Protein AF-A0A7S0LFY1-F1 (afdb_monomer_lite)

Sequence (154 aa):
CTVPECSLRWRQLGFYVGCQPQLTTARHAYEGATWYSLPGSCPSFDFDQMTKSCKLAEPGGECAEPDGTHDCTWHLQLVAAIDIDELVGITSYEELHASGGREYVPETDRGLGTSFWDGIHDVEKNKDRVYAAEKLFAKKYHLQPMELPEPACG

pLDDT: mean 88.29, std 9.06, range [51.56, 97.06]

Structure (mmCIF, N/CA/C/O backbone):
data_AF-A0A7S0LFY1-F1
#
_entry.id   AF-A0A7S0LFY1-F1
#
loop_
_atom_site.group_PDB
_atom_site.id
_atom_site.type_symbol
_atom_site.label_atom_id
_atom_site.label_alt_id
_atom_site.label_comp_id
_atom_site.label_asym_id
_atom_site.label_entity_id
_atom_site.label_seq_id
_atom_site.pdbx_PDB_ins_code
_atom_site.Cartn_x
_atom_site.Cartn_y
_atom_site.Cartn_z
_atom_site.occupancy
_atom_site.B_iso_or_equiv
_atom_site.auth_seq_id
_atom_site.auth_comp_id
_atom_site.auth_asym_id
_atom_site.auth_atom_id
_atom_site.pdbx_PDB_model_num
ATOM 1 N N . CYS A 1 1 ? 18.575 -11.964 -6.860 1.00 51.56 1 CYS A N 1
ATOM 2 C CA . CYS A 1 1 ? 17.704 -12.907 -7.590 1.00 51.56 1 CYS A CA 1
ATOM 3 C C . CYS A 1 1 ? 18.079 -14.334 -7.199 1.00 51.56 1 CYS A C 1
ATOM 5 O O . CYS A 1 1 ? 19.247 -14.695 -7.277 1.00 51.56 1 CYS A O 1
ATOM 7 N N . THR A 1 2 ? 17.114 -15.098 -6.687 1.00 52.50 2 THR A N 1
ATOM 8 C CA . THR A 1 2 ? 17.315 -16.386 -5.988 1.00 52.50 2 THR A CA 1
ATOM 9 C C . THR A 1 2 ? 16.697 -17.582 -6.721 1.00 52.50 2 THR A C 1
ATOM 11 O O . THR A 1 2 ? 16.674 -18.686 -6.183 1.00 52.50 2 THR A O 1
ATOM 14 N N . VAL A 1 3 ? 16.203 -17.382 -7.947 1.00 58.16 3 VAL A N 1
ATOM 15 C CA . VAL A 1 3 ? 15.565 -18.434 -8.756 1.00 58.16 3 VAL A CA 1
ATOM 16 C C . VAL A 1 3 ? 16.587 -19.205 -9.613 1.00 58.16 3 VAL A C 1
ATOM 18 O O . VAL A 1 3 ? 17.640 -18.652 -9.952 1.00 58.16 3 VAL A O 1
ATOM 21 N N . PRO A 1 4 ? 16.311 -20.471 -9.993 1.00 60.38 4 PRO A N 1
ATOM 22 C CA . PRO A 1 4 ? 17.158 -21.232 -10.915 1.00 60.38 4 PRO A CA 1
ATOM 23 C C . PRO A 1 4 ? 17.389 -20.495 -12.241 1.00 60.38 4 PRO A C 1
ATOM 25 O O . PRO A 1 4 ? 16.502 -19.805 -12.738 1.00 60.38 4 PRO A O 1
ATOM 28 N N . GLU A 1 5 ? 18.590 -20.638 -12.812 1.00 71.94 5 GLU A N 1
ATOM 29 C CA . GLU A 1 5 ? 18.996 -19.993 -14.076 1.00 71.94 5 GLU A CA 1
ATOM 30 C C . GLU A 1 5 ? 18.811 -18.467 -14.108 1.00 71.94 5 GLU A C 1
ATOM 32 O O . GLU A 1 5 ? 18.654 -17.862 -15.171 1.00 71.94 5 GLU A O 1
ATOM 37 N N . CYS A 1 6 ? 18.886 -17.825 -12.939 1.00 68.19 6 CYS A N 1
ATOM 38 C CA . CYS A 1 6 ? 18.694 -16.389 -12.796 1.00 68.19 6 CYS A CA 1
ATOM 39 C C . CYS A 1 6 ? 19.496 -15.572 -13.822 1.00 68.19 6 CYS A C 1
ATOM 41 O O . CYS A 1 6 ? 18.950 -14.678 -14.448 1.00 68.19 6 CYS A O 1
ATOM 43 N N . SER A 1 7 ? 20.765 -15.908 -14.062 1.00 71.69 7 SER A N 1
ATOM 44 C CA . SER A 1 7 ? 21.631 -15.175 -14.994 1.00 71.69 7 SER A CA 1
ATOM 45 C C . SER A 1 7 ? 21.173 -15.246 -16.457 1.00 71.69 7 SER A C 1
ATOM 47 O O . SER A 1 7 ? 21.501 -14.352 -17.236 1.00 71.69 7 SER A O 1
ATOM 49 N N . LEU A 1 8 ? 20.479 -16.321 -16.845 1.00 73.31 8 LEU A N 1
ATOM 50 C CA . LEU A 1 8 ? 19.907 -16.513 -18.182 1.00 73.31 8 LEU A CA 1
ATOM 51 C C . LEU A 1 8 ? 18.580 -15.768 -18.304 1.00 73.31 8 LEU A C 1
ATOM 53 O O . LEU A 1 8 ? 18.420 -14.987 -19.238 1.00 73.31 8 LEU A O 1
ATOM 57 N N . ARG A 1 9 ? 17.681 -15.939 -17.325 1.00 70.38 9 ARG A N 1
ATOM 58 C CA . ARG A 1 9 ? 16.414 -15.194 -17.254 1.00 70.38 9 ARG A CA 1
ATOM 59 C C . ARG A 1 9 ? 16.654 -13.690 -17.213 1.00 70.38 9 ARG A C 1
ATOM 61 O O . ARG A 1 9 ? 16.032 -12.960 -17.965 1.00 70.38 9 ARG A O 1
ATOM 68 N N . TRP A 1 10 ? 17.619 -13.251 -16.413 1.00 72.06 10 TRP A N 1
ATOM 69 C CA . TRP A 1 10 ? 18.074 -11.867 -16.329 1.00 72.06 10 TRP A CA 1
ATOM 70 C C . TRP A 1 10 ? 18.512 -11.323 -17.690 1.00 72.06 10 TRP A C 1
ATOM 72 O O . TRP A 1 10 ? 18.020 -10.298 -18.139 1.00 72.06 10 TRP A O 1
ATOM 82 N N . ARG A 1 11 ? 19.386 -12.048 -18.399 1.00 73.88 11 ARG A N 1
ATOM 83 C CA . ARG A 1 11 ? 19.844 -11.638 -19.735 1.00 73.88 11 ARG A CA 1
ATOM 84 C C . ARG A 1 11 ? 18.727 -11.581 -20.775 1.00 73.88 11 ARG A C 1
ATOM 86 O O . ARG A 1 11 ? 18.863 -10.838 -21.738 1.00 73.88 11 ARG A O 1
ATOM 93 N N . GLN A 1 12 ? 17.687 -12.396 -20.624 1.00 74.81 12 GLN A N 1
ATOM 94 C CA . GLN A 1 12 ? 16.583 -12.480 -21.580 1.00 74.81 12 GLN A CA 1
ATOM 95 C C . GLN A 1 12 ? 15.452 -11.493 -21.282 1.00 74.81 12 GLN A C 1
ATOM 97 O O . GLN A 1 12 ? 14.892 -10.934 -22.215 1.00 74.81 12 GLN A O 1
ATOM 102 N N . LEU A 1 13 ? 15.113 -11.305 -20.006 1.00 74.94 13 LEU A N 1
ATOM 103 C CA . LEU A 1 13 ? 13.919 -10.584 -19.554 1.00 74.94 13 LEU A CA 1
ATOM 104 C C . LEU A 1 13 ? 14.243 -9.239 -18.895 1.00 74.94 13 LEU A C 1
ATOM 106 O O . LEU A 1 13 ? 13.349 -8.421 -18.728 1.00 74.94 13 LEU A O 1
ATOM 110 N N . GLY A 1 14 ? 15.497 -9.017 -18.493 1.00 80.50 14 GLY A N 1
ATOM 111 C CA . GLY A 1 14 ? 15.919 -7.806 -17.797 1.00 80.50 14 GLY A CA 1
ATOM 112 C C . GLY A 1 14 ? 15.204 -7.576 -16.466 1.00 80.50 14 GLY A C 1
ATOM 113 O O . GLY A 1 14 ? 14.896 -8.518 -15.729 1.00 80.50 14 GLY A O 1
ATOM 114 N N . PHE A 1 15 ? 14.970 -6.306 -16.134 1.00 85.25 15 PHE A N 1
ATOM 115 C CA . PHE A 1 15 ? 14.308 -5.880 -14.897 1.00 85.25 15 PHE A CA 1
ATOM 116 C C . PHE A 1 15 ? 12.787 -6.050 -15.007 1.00 85.25 15 PHE A C 1
ATOM 118 O O . PHE A 1 15 ? 12.108 -5.105 -15.367 1.00 85.25 15 PHE A O 1
ATOM 125 N N . TYR A 1 16 ? 12.214 -7.209 -14.683 1.00 85.88 16 TYR A N 1
ATOM 126 C CA . TYR A 1 16 ? 10.753 -7.417 -14.700 1.00 85.88 16 TYR A CA 1
ATOM 127 C C . TYR A 1 16 ? 10.116 -7.308 -13.303 1.00 85.88 16 TYR A C 1
ATOM 129 O O . TYR A 1 16 ? 10.799 -7.443 -12.285 1.00 85.88 16 TYR A O 1
ATOM 137 N N . VAL A 1 17 ? 8.797 -7.079 -13.243 1.00 87.38 17 VAL A N 1
ATOM 138 C CA . VAL A 1 17 ? 8.048 -7.043 -11.974 1.00 87.38 17 VAL A CA 1
ATOM 139 C C . VAL A 1 17 ? 8.075 -8.423 -11.322 1.00 87.38 17 VAL A C 1
ATOM 141 O O . VAL A 1 17 ? 7.554 -9.393 -11.869 1.00 87.38 17 VAL A O 1
ATOM 144 N N . GLY A 1 18 ? 8.683 -8.511 -10.143 1.00 85.62 18 GLY A N 1
ATOM 145 C CA . GLY A 1 18 ? 8.662 -9.722 -9.330 1.00 85.62 18 GLY A CA 1
ATOM 146 C C . GLY A 1 18 ? 7.391 -9.794 -8.493 1.00 85.62 18 GLY A C 1
ATOM 147 O O . GLY A 1 18 ? 6.861 -8.759 -8.086 1.00 85.62 18 GLY A O 1
ATOM 148 N N . CYS A 1 19 ? 6.936 -11.004 -8.181 1.00 87.50 19 CYS A N 1
ATOM 149 C CA . CYS A 1 19 ? 5.868 -11.212 -7.212 1.00 87.50 19 CYS A CA 1
ATOM 150 C C . CYS A 1 19 ? 6.249 -12.300 -6.193 1.00 87.50 19 CYS A C 1
ATOM 152 O O . CYS A 1 19 ? 7.066 -13.182 -6.472 1.00 87.50 19 CYS A O 1
ATOM 154 N N . GLN A 1 20 ? 5.617 -12.270 -5.024 1.00 87.38 20 GLN A N 1
ATOM 155 C CA . GLN A 1 20 ? 5.716 -13.325 -4.025 1.00 87.38 20 GLN A CA 1
ATOM 156 C C . GLN A 1 20 ? 4.384 -13.466 -3.271 1.00 87.38 20 GLN A C 1
ATOM 158 O O . GLN A 1 20 ? 4.070 -12.602 -2.441 1.00 87.38 20 GLN A O 1
ATOM 163 N N . PRO A 1 21 ? 3.624 -14.554 -3.504 1.00 87.56 21 PRO A N 1
ATOM 164 C CA . PRO A 1 21 ? 2.466 -14.892 -2.684 1.00 87.56 21 PRO A CA 1
ATOM 165 C C . PRO A 1 21 ? 2.878 -15.076 -1.221 1.00 87.56 21 PRO A C 1
ATOM 167 O O . PRO A 1 21 ? 3.886 -15.725 -0.924 1.00 87.56 21 PRO A O 1
ATOM 170 N N . GLN A 1 22 ? 2.106 -14.508 -0.302 1.00 86.38 22 GLN A N 1
ATOM 171 C CA . GLN A 1 22 ? 2.344 -14.597 1.132 1.00 86.38 22 GLN A CA 1
ATOM 172 C C . GLN A 1 22 ? 1.371 -15.577 1.775 1.00 86.38 22 GLN A C 1
ATOM 174 O O . GLN A 1 22 ? 0.171 -15.571 1.512 1.00 86.38 22 GLN A O 1
ATOM 179 N N . LEU A 1 23 ? 1.899 -16.401 2.678 1.00 85.56 23 LEU A N 1
ATOM 180 C CA . LEU A 1 23 ? 1.054 -17.165 3.584 1.00 85.56 23 LEU A CA 1
ATOM 181 C C . LEU A 1 23 ? 0.442 -16.222 4.620 1.00 85.56 23 LEU A C 1
ATOM 183 O O . LEU A 1 23 ? 1.120 -15.326 5.137 1.00 85.56 23 LEU A O 1
ATOM 187 N N . THR A 1 24 ? -0.815 -16.475 4.973 1.00 84.62 24 THR A N 1
ATOM 188 C CA . THR A 1 24 ? -1.475 -15.754 6.057 1.00 84.62 24 THR A CA 1
ATOM 189 C C . THR A 1 24 ? -0.793 -16.096 7.377 1.00 84.62 24 THR A C 1
ATOM 191 O O . THR A 1 24 ? -0.710 -17.253 7.787 1.00 84.62 24 THR A O 1
ATOM 194 N N . THR A 1 25 ? -0.260 -15.077 8.042 1.00 83.88 25 THR A N 1
ATOM 195 C CA . THR A 1 25 ? 0.423 -15.199 9.338 1.00 83.88 25 THR A CA 1
ATOM 196 C C . THR A 1 25 ? -0.006 -14.055 10.245 1.00 83.88 25 THR A C 1
ATOM 198 O O . THR A 1 25 ? -0.609 -13.095 9.781 1.00 83.88 25 THR A O 1
ATOM 201 N N . ALA A 1 26 ? 0.384 -14.077 11.521 1.00 74.50 26 ALA A N 1
ATOM 202 C CA . ALA A 1 26 ? 0.158 -12.930 12.404 1.00 74.50 26 ALA A CA 1
ATOM 203 C C . ALA A 1 26 ? 0.750 -11.613 11.849 1.00 74.50 26 ALA A C 1
ATOM 205 O O . ALA A 1 26 ? 0.226 -10.545 12.133 1.00 74.50 26 ALA A O 1
ATOM 206 N N . ARG A 1 27 ? 1.807 -11.663 11.022 1.00 73.69 27 ARG A N 1
ATOM 207 C CA . ARG A 1 27 ? 2.382 -10.464 10.380 1.00 73.69 27 ARG A CA 1
ATOM 208 C C . ARG A 1 27 ? 1.656 -10.052 9.098 1.00 73.69 27 ARG A C 1
ATOM 210 O O . ARG A 1 27 ? 1.737 -8.895 8.709 1.00 73.69 27 ARG A O 1
ATOM 217 N N . HIS A 1 28 ? 0.957 -10.987 8.457 1.00 77.88 28 HIS A N 1
ATOM 218 C CA . HIS A 1 28 ? 0.243 -10.803 7.193 1.00 77.88 28 HIS A CA 1
ATOM 219 C C . HIS A 1 28 ? -1.136 -11.459 7.322 1.00 77.88 28 HIS A C 1
ATOM 221 O O . HIS A 1 28 ? -1.384 -12.521 6.758 1.00 77.88 28 HIS A O 1
ATOM 227 N N . ALA A 1 29 ? -2.017 -10.881 8.138 1.00 86.94 29 ALA A N 1
ATOM 228 C CA . ALA A 1 29 ? -3.305 -11.489 8.485 1.00 86.94 29 ALA A CA 1
ATOM 229 C C . ALA A 1 29 ? -4.390 -11.304 7.399 1.00 86.94 29 ALA A C 1
ATOM 231 O O . ALA A 1 29 ? -5.581 -11.431 7.675 1.00 86.94 29 ALA A O 1
ATOM 232 N N . TYR A 1 30 ? -3.970 -11.011 6.167 1.00 89.44 30 TYR A N 1
ATOM 233 C CA . TYR A 1 30 ? -4.819 -10.903 4.986 1.00 89.44 30 TYR A CA 1
ATOM 234 C C . TYR A 1 30 ? -4.640 -12.168 4.141 1.00 89.44 30 TYR A C 1
ATOM 236 O O . TYR A 1 30 ? -3.515 -12.575 3.838 1.00 89.44 30 TYR A O 1
ATOM 244 N N . GLU A 1 31 ? -5.745 -12.826 3.798 1.00 88.69 31 GLU A N 1
ATOM 245 C CA . GLU A 1 31 ? -5.732 -13.986 2.902 1.00 88.69 31 GLU A CA 1
ATOM 246 C C . GLU A 1 31 ? -5.407 -13.554 1.468 1.00 88.69 31 GLU A C 1
ATOM 248 O O . GLU A 1 31 ? -5.822 -12.487 1.027 1.00 88.69 31 GLU A O 1
ATOM 253 N N . GLY A 1 32 ? -4.637 -14.375 0.748 1.00 85.62 32 GLY A N 1
ATOM 254 C CA . GLY A 1 32 ? -4.304 -14.119 -0.660 1.00 85.62 32 GLY A CA 1
ATOM 255 C C . GLY A 1 32 ? -3.347 -12.948 -0.910 1.00 85.62 32 GLY A C 1
ATOM 256 O O . GLY A 1 32 ? -3.172 -12.545 -2.055 1.00 85.62 32 GLY A O 1
ATOM 257 N N . ALA A 1 33 ? -2.706 -12.399 0.128 1.00 87.62 33 ALA A N 1
ATOM 258 C CA . ALA A 1 33 ? -1.784 -11.281 -0.036 1.00 87.62 33 ALA A CA 1
ATOM 259 C C . ALA A 1 33 ? -0.605 -11.645 -0.959 1.00 87.62 33 ALA A C 1
ATOM 261 O O . ALA A 1 33 ? 0.060 -12.663 -0.767 1.00 87.62 33 ALA A O 1
ATOM 262 N N . THR A 1 34 ? -0.299 -10.771 -1.919 1.00 88.62 34 THR A N 1
ATOM 263 C CA . THR A 1 34 ? 0.848 -10.910 -2.826 1.00 88.62 34 THR A CA 1
ATOM 264 C C . THR A 1 34 ? 1.713 -9.663 -2.746 1.00 88.62 34 THR A C 1
ATOM 266 O O . THR A 1 34 ? 1.219 -8.539 -2.790 1.00 88.62 34 THR A O 1
ATOM 269 N N . TRP A 1 35 ? 3.022 -9.852 -2.602 1.00 88.94 35 TRP A N 1
ATOM 270 C CA . TRP A 1 35 ? 3.986 -8.757 -2.652 1.00 88.94 35 TRP A CA 1
ATOM 271 C C . TRP A 1 35 ? 4.509 -8.597 -4.062 1.00 88.94 35 TRP A C 1
ATOM 273 O O . TRP A 1 35 ? 4.968 -9.573 -4.645 1.00 88.94 35 TRP A O 1
ATOM 283 N N . TYR A 1 36 ? 4.492 -7.371 -4.573 1.00 89.38 36 TYR A N 1
ATOM 284 C CA . TYR A 1 36 ? 5.077 -7.031 -5.862 1.00 89.38 36 TYR A CA 1
ATOM 285 C C . TYR A 1 36 ? 6.334 -6.191 -5.661 1.00 89.38 36 TYR A C 1
ATOM 287 O O . TYR A 1 36 ? 6.393 -5.325 -4.790 1.00 89.38 36 TYR A O 1
ATOM 295 N N . SER A 1 37 ? 7.359 -6.461 -6.461 1.00 87.88 37 SER A N 1
ATOM 296 C CA . SER A 1 37 ? 8.603 -5.696 -6.498 1.00 87.88 37 SER A CA 1
ATOM 297 C C . SER A 1 37 ? 8.759 -5.095 -7.883 1.00 87.88 37 SER A C 1
ATOM 299 O O . SER A 1 37 ? 8.906 -5.827 -8.861 1.00 87.88 37 SER A O 1
ATOM 301 N N . LEU A 1 38 ? 8.703 -3.766 -7.956 1.00 89.38 38 LEU A N 1
ATOM 302 C CA . LEU A 1 38 ? 8.812 -2.998 -9.192 1.00 89.38 38 LEU A CA 1
ATOM 303 C C . LEU A 1 38 ? 10.251 -2.470 -9.304 1.00 89.38 38 LEU A C 1
AT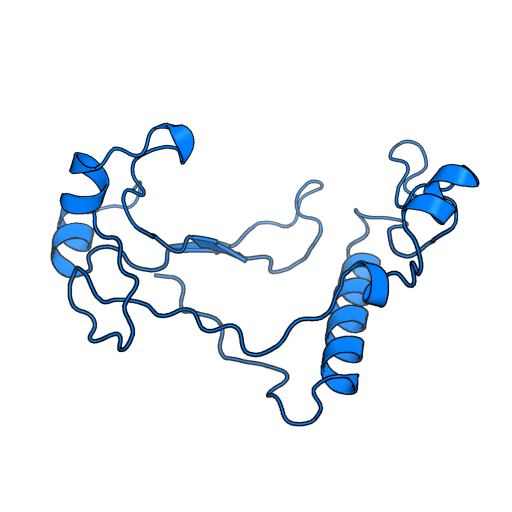OM 305 O O . LEU A 1 38 ? 10.609 -1.533 -8.586 1.00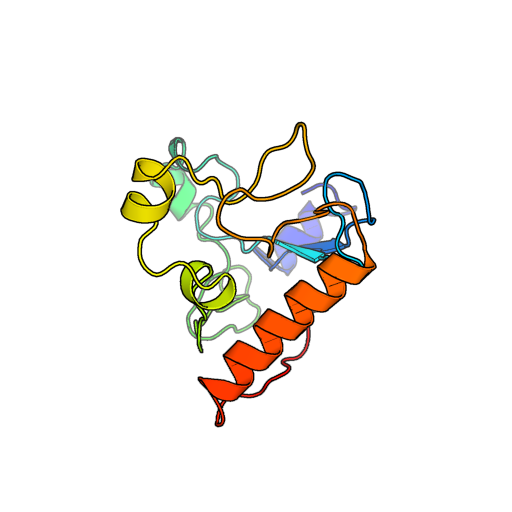 89.38 38 LEU A O 1
ATOM 309 N N . PRO A 1 39 ? 11.117 -3.087 -10.130 1.00 88.50 39 PRO A N 1
ATOM 310 C CA . PRO A 1 39 ? 12.522 -2.704 -10.201 1.00 88.50 39 PRO A CA 1
ATOM 311 C C . PRO A 1 39 ? 12.701 -1.376 -10.946 1.00 88.50 39 PRO A C 1
ATOM 313 O O . PRO A 1 39 ? 12.713 -1.335 -12.181 1.00 88.50 39 PRO A O 1
ATOM 316 N N . GLY A 1 40 ? 12.855 -0.297 -10.177 1.00 87.06 40 GLY A N 1
ATOM 317 C CA . GLY A 1 40 ? 13.354 0.992 -10.662 1.00 87.06 40 GLY A CA 1
ATOM 318 C C . GLY A 1 40 ? 14.875 0.986 -10.855 1.00 87.06 40 GLY A C 1
ATOM 319 O O . GLY A 1 40 ? 15.516 -0.062 -10.814 1.00 87.06 40 GLY A O 1
ATOM 320 N N . SER A 1 41 ? 15.471 2.164 -11.047 1.00 90.75 41 SER A N 1
ATOM 321 C CA . SER A 1 41 ? 16.920 2.283 -11.259 1.00 90.75 41 SER A CA 1
ATOM 322 C C . SER A 1 41 ? 17.732 1.833 -10.038 1.00 90.75 41 SER A C 1
ATOM 324 O O . SER A 1 41 ? 17.423 2.250 -8.921 1.00 90.75 41 SER A O 1
ATOM 326 N N . CYS A 1 42 ? 18.835 1.119 -10.267 1.00 90.88 42 CYS A N 1
ATOM 327 C CA . CYS A 1 42 ? 19.761 0.616 -9.251 1.00 90.88 42 CYS A CA 1
ATOM 328 C C . CYS A 1 42 ? 19.103 -0.289 -8.184 1.00 90.88 42 CYS A C 1
ATOM 330 O O . CYS A 1 42 ? 19.294 -0.057 -6.989 1.00 90.88 42 CYS A O 1
ATOM 332 N N . PRO A 1 43 ? 18.323 -1.322 -8.559 1.00 88.06 43 PRO A N 1
ATOM 333 C CA . PRO A 1 43 ? 17.603 -2.138 -7.583 1.00 88.06 43 PRO A CA 1
ATOM 334 C C . PRO A 1 43 ? 18.521 -3.085 -6.791 1.00 88.06 43 PRO A C 1
ATOM 336 O O . PRO A 1 43 ? 18.054 -3.746 -5.866 1.00 88.06 43 PRO A O 1
ATOM 339 N N . SER A 1 44 ? 19.813 -3.173 -7.131 1.00 86.12 44 SER A N 1
ATOM 340 C CA . SER A 1 44 ? 20.802 -3.951 -6.373 1.00 86.12 44 SER A CA 1
ATOM 341 C C . SER A 1 44 ? 21.275 -3.276 -5.078 1.00 86.12 44 SER A C 1
ATOM 343 O O . SER A 1 44 ? 21.998 -3.911 -4.310 1.00 86.12 44 SER A O 1
ATOM 345 N N . PHE A 1 45 ? 20.916 -2.011 -4.835 1.00 87.50 45 PHE A N 1
ATOM 346 C CA . PHE A 1 45 ? 21.357 -1.238 -3.670 1.00 87.50 45 PHE A CA 1
ATOM 347 C C . PHE A 1 45 ? 20.182 -0.645 -2.896 1.00 87.50 45 PHE A C 1
ATOM 349 O O . PHE A 1 45 ? 19.132 -0.339 -3.464 1.00 87.50 45 PHE A O 1
ATOM 356 N N . ASP A 1 46 ? 20.407 -0.411 -1.602 1.00 87.06 46 ASP A N 1
ATOM 357 C CA . ASP A 1 46 ? 19.489 0.369 -0.779 1.00 87.06 46 ASP A CA 1
ATOM 358 C C . ASP A 1 46 ? 19.374 1.805 -1.314 1.00 87.06 46 ASP A C 1
ATOM 360 O O . ASP A 1 46 ? 20.294 2.345 -1.939 1.00 87.06 46 ASP A O 1
ATOM 364 N N . PHE A 1 47 ? 18.226 2.439 -1.066 1.00 84.81 47 PHE A N 1
ATOM 365 C CA . PHE A 1 47 ? 17.893 3.755 -1.619 1.00 84.81 47 PHE A CA 1
ATOM 366 C C . PHE A 1 47 ? 18.957 4.829 -1.329 1.00 84.81 47 PHE A C 1
ATOM 368 O O . PHE A 1 47 ? 19.264 5.653 -2.192 1.00 84.81 47 PHE A O 1
ATOM 375 N N . ASP A 1 48 ? 19.555 4.802 -0.138 1.00 90.94 48 ASP A N 1
ATOM 376 C CA . ASP A 1 48 ? 20.601 5.732 0.301 1.00 90.94 48 ASP A CA 1
ATOM 377 C C . ASP A 1 48 ? 22.000 5.407 -0.260 1.00 90.94 48 ASP A C 1
ATOM 379 O O . ASP A 1 48 ? 22.895 6.254 -0.222 1.00 90.94 48 ASP A O 1
ATOM 383 N N . GLN A 1 49 ? 22.186 4.219 -0.839 1.00 92.31 49 GLN A N 1
ATOM 384 C CA . GLN A 1 49 ? 23.441 3.743 -1.430 1.00 92.31 49 GLN A CA 1
ATOM 385 C C . GLN A 1 49 ? 23.472 3.859 -2.962 1.00 92.31 49 GLN A C 1
ATOM 387 O O . GLN A 1 49 ? 24.500 3.590 -3.591 1.00 92.31 49 GLN A O 1
ATOM 392 N N . MET A 1 50 ? 22.371 4.283 -3.589 1.00 92.19 50 MET A N 1
ATOM 393 C CA . MET A 1 50 ? 22.276 4.387 -5.043 1.00 92.19 50 MET A CA 1
ATOM 394 C C . MET A 1 50 ? 23.242 5.437 -5.609 1.00 92.19 50 MET A C 1
ATOM 396 O O . MET A 1 50 ? 23.086 6.647 -5.430 1.00 92.19 50 MET A O 1
ATOM 400 N N . THR A 1 51 ? 24.219 4.983 -6.391 1.00 93.50 51 THR A N 1
ATOM 401 C CA . THR A 1 51 ? 25.171 5.862 -7.087 1.00 93.50 51 THR A CA 1
ATOM 402 C C . THR A 1 51 ? 24.712 6.186 -8.508 1.00 93.50 51 THR A C 1
ATOM 404 O O . THR A 1 51 ? 23.980 5.421 -9.136 1.00 93.50 51 THR A O 1
ATOM 407 N N . LYS A 1 52 ? 25.203 7.299 -9.077 1.00 94.44 52 LYS A N 1
ATOM 408 C CA . LYS A 1 52 ? 24.973 7.628 -10.499 1.00 94.44 52 LYS A CA 1
ATOM 409 C C . LYS A 1 52 ? 25.452 6.511 -11.432 1.00 94.44 52 LYS A C 1
ATOM 411 O O . LYS A 1 52 ? 24.776 6.201 -12.404 1.00 94.44 52 LYS A O 1
ATOM 416 N N . SER A 1 53 ? 26.600 5.906 -11.122 1.00 94.69 53 SER A N 1
ATOM 417 C CA . SER A 1 53 ? 27.150 4.781 -11.883 1.00 94.69 53 SER A CA 1
ATOM 418 C C . SER A 1 53 ? 26.246 3.556 -11.834 1.00 94.69 53 SER A C 1
ATOM 420 O O . SER A 1 53 ? 26.052 2.918 -12.861 1.00 94.69 53 SER A O 1
ATOM 422 N N . CYS A 1 54 ? 25.656 3.255 -10.675 1.00 92.25 54 CYS A N 1
ATOM 423 C CA . CYS A 1 54 ? 24.724 2.142 -10.548 1.00 92.25 54 CYS A CA 1
ATOM 424 C C . CYS A 1 54 ? 23.435 2.392 -11.333 1.00 92.25 54 CYS A C 1
ATOM 426 O O . CYS A 1 54 ? 23.043 1.548 -12.122 1.00 92.25 54 CYS A O 1
ATOM 428 N N . LYS A 1 55 ? 22.828 3.581 -11.215 1.00 91.31 55 LYS A N 1
ATOM 429 C CA . LYS A 1 55 ? 21.620 3.930 -11.986 1.00 91.31 55 LYS A CA 1
ATOM 430 C C . LYS A 1 55 ? 21.830 3.853 -13.502 1.00 91.31 55 LYS A C 1
ATOM 432 O O . LYS A 1 55 ? 20.893 3.549 -14.223 1.00 91.31 55 LYS A O 1
ATOM 437 N N . LEU A 1 56 ? 23.047 4.128 -13.978 1.00 89.56 56 LEU A N 1
ATOM 438 C CA . LEU A 1 56 ? 23.398 3.979 -15.392 1.00 89.56 56 LEU A CA 1
ATOM 439 C C . LEU A 1 56 ? 23.616 2.511 -15.792 1.00 89.56 56 LEU A C 1
ATOM 441 O O . LEU A 1 56 ? 23.253 2.123 -16.896 1.00 89.56 56 LEU A O 1
ATOM 445 N N . ALA A 1 57 ? 24.230 1.710 -14.918 1.00 88.12 57 ALA A N 1
ATOM 446 C CA . ALA A 1 57 ? 24.475 0.288 -15.162 1.00 88.12 57 ALA A CA 1
ATOM 447 C C . ALA A 1 57 ? 23.202 -0.567 -15.031 1.00 88.12 57 ALA A C 1
ATOM 449 O O . ALA A 1 57 ? 23.074 -1.601 -15.681 1.00 88.12 57 ALA A O 1
ATOM 450 N N . GLU A 1 58 ? 22.272 -0.124 -14.192 1.00 89.69 58 GLU A N 1
ATOM 451 C CA . GLU A 1 58 ? 21.032 -0.794 -13.830 1.00 89.69 58 GLU A CA 1
ATOM 452 C C . GLU A 1 58 ? 19.869 0.206 -13.956 1.00 89.69 58 GLU A C 1
ATOM 454 O O . GLU A 1 58 ? 19.402 0.739 -12.948 1.00 89.69 58 GLU A O 1
ATOM 459 N N . PRO A 1 59 ? 19.405 0.522 -15.176 1.00 88.56 59 PRO A N 1
ATOM 460 C CA . PRO A 1 59 ? 18.353 1.522 -15.377 1.00 88.56 59 PRO A CA 1
ATOM 461 C C . PRO A 1 59 ? 16.995 1.120 -14.781 1.00 88.56 59 PRO A C 1
ATOM 463 O O . PRO A 1 59 ? 16.163 1.991 -14.540 1.00 88.56 59 PRO A O 1
ATOM 466 N N . GLY A 1 60 ? 16.791 -0.164 -14.470 1.00 90.25 60 GLY A N 1
ATOM 467 C CA . GLY A 1 60 ? 15.481 -0.701 -14.111 1.00 90.25 60 GLY A CA 1
ATOM 468 C C . GLY A 1 60 ? 14.705 -1.138 -15.354 1.00 90.25 60 GLY A C 1
ATOM 469 O O . GLY A 1 60 ? 15.275 -1.250 -16.439 1.00 90.25 60 GLY A O 1
ATOM 470 N N . GLY A 1 61 ? 13.422 -1.442 -15.167 1.00 90.62 61 GLY A N 1
ATOM 471 C CA . GLY A 1 61 ? 12.526 -1.881 -16.249 1.00 90.62 61 GLY A CA 1
ATOM 472 C C . GLY A 1 61 ? 11.389 -0.914 -16.548 1.00 90.62 61 GLY A C 1
ATOM 473 O O . GLY A 1 61 ? 10.548 -1.206 -17.395 1.00 90.62 61 GLY A O 1
ATOM 474 N N . GLU A 1 62 ? 11.340 0.204 -15.823 1.00 92.88 62 GLU A N 1
ATOM 475 C CA . GLU A 1 62 ? 10.290 1.203 -15.972 1.00 92.88 62 GLU A CA 1
ATOM 476 C C . GLU A 1 62 ? 10.479 2.004 -17.261 1.00 92.88 62 GLU A C 1
ATOM 478 O O . GLU A 1 62 ? 11.510 2.645 -17.470 1.00 92.88 62 GLU A O 1
ATOM 483 N N . CYS A 1 63 ? 9.449 2.030 -18.099 1.00 91.56 63 CYS A N 1
ATOM 484 C CA . CYS A 1 63 ? 9.386 2.879 -19.282 1.00 91.56 63 CYS A CA 1
ATOM 485 C C . CYS A 1 63 ? 7.944 3.341 -19.540 1.00 91.56 63 CYS A C 1
ATOM 487 O O . CYS A 1 63 ? 7.013 2.933 -18.848 1.00 91.56 63 CYS A O 1
ATOM 489 N N . ALA A 1 64 ? 7.747 4.240 -20.506 1.00 93.69 64 ALA A N 1
ATOM 490 C CA . ALA A 1 64 ? 6.415 4.759 -20.831 1.00 93.69 64 ALA A CA 1
ATOM 491 C C . ALA A 1 64 ? 5.560 3.751 -21.620 1.00 93.69 64 ALA A C 1
ATOM 493 O O . ALA A 1 64 ? 4.358 3.652 -21.397 1.00 93.69 64 ALA A O 1
ATOM 494 N N . GLU A 1 65 ? 6.184 3.003 -22.531 1.00 94.50 65 GLU A N 1
ATOM 495 C CA . GLU A 1 65 ? 5.516 2.050 -23.420 1.00 94.50 65 GLU A CA 1
ATOM 496 C C . GLU A 1 65 ? 6.272 0.716 -23.382 1.00 94.50 65 GLU A C 1
ATOM 498 O O . GLU A 1 65 ? 7.202 0.535 -24.165 1.00 94.50 65 GLU A O 1
ATOM 503 N N . PRO A 1 66 ? 5.922 -0.201 -22.458 1.00 91.88 66 PRO A N 1
ATOM 504 C CA . PRO A 1 66 ? 6.588 -1.494 -22.330 1.00 91.88 66 PRO A CA 1
ATOM 505 C C . PRO A 1 66 ? 6.560 -2.287 -23.634 1.00 91.88 66 PRO A C 1
ATOM 507 O O . PRO A 1 66 ? 5.490 -2.632 -24.139 1.00 91.88 66 PRO A O 1
ATOM 510 N N . ASP A 1 67 ? 7.739 -2.608 -24.155 1.00 90.31 67 ASP A N 1
ATOM 511 C CA . ASP A 1 67 ? 7.920 -3.394 -25.380 1.00 90.31 67 ASP A CA 1
ATOM 512 C C . ASP A 1 67 ? 8.474 -4.804 -25.103 1.00 90.31 67 ASP A C 1
ATOM 514 O O . ASP A 1 67 ? 8.570 -5.634 -26.009 1.00 90.31 67 ASP A O 1
ATOM 518 N N . GLY A 1 68 ? 8.793 -5.096 -23.838 1.00 84.31 68 GLY A N 1
ATOM 519 C CA . GLY A 1 68 ? 9.337 -6.375 -23.390 1.00 84.31 68 GLY A CA 1
ATOM 520 C C . GLY A 1 68 ? 10.846 -6.507 -23.590 1.00 84.31 68 GLY A C 1
ATOM 521 O O . GLY A 1 68 ? 11.388 -7.599 -23.405 1.00 84.31 68 GLY A O 1
ATOM 522 N N . THR A 1 69 ? 11.535 -5.430 -23.971 1.00 85.69 69 THR A N 1
ATOM 523 C CA . THR A 1 69 ? 12.999 -5.388 -24.002 1.00 85.69 69 THR A CA 1
ATOM 524 C C . THR A 1 69 ? 13.583 -5.335 -22.590 1.00 85.69 69 THR A C 1
ATOM 526 O O . THR A 1 69 ? 12.892 -5.103 -21.601 1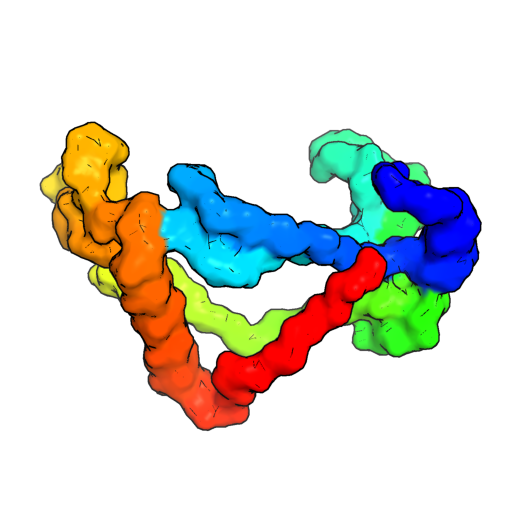.00 85.69 69 THR A O 1
ATOM 529 N N . HIS A 1 70 ? 14.889 -5.584 -22.485 1.00 81.75 70 HIS A N 1
ATOM 530 C CA . HIS A 1 70 ? 15.600 -5.755 -21.214 1.00 81.75 70 HIS A CA 1
ATOM 531 C C . HIS A 1 70 ? 15.493 -4.545 -20.256 1.00 81.75 70 HIS A C 1
ATOM 533 O O . HIS A 1 70 ? 15.600 -4.703 -19.038 1.00 81.75 70 HIS A O 1
ATOM 539 N N . ASP A 1 71 ? 15.321 -3.339 -20.785 1.00 83.88 71 ASP A N 1
ATOM 540 C CA . ASP A 1 71 ? 15.219 -2.076 -20.050 1.00 83.88 71 ASP A CA 1
ATOM 541 C C . ASP A 1 71 ? 13.829 -1.422 -20.146 1.00 83.88 71 ASP A C 1
ATOM 543 O O . ASP A 1 71 ? 13.628 -0.341 -19.598 1.00 83.88 71 ASP A O 1
ATOM 547 N N . CYS A 1 72 ? 12.856 -2.078 -20.788 1.00 89.62 72 CYS A N 1
ATOM 548 C CA . CYS A 1 72 ? 11.499 -1.559 -20.952 1.00 89.62 72 CYS A CA 1
ATOM 549 C C . CYS A 1 72 ? 10.451 -2.678 -20.828 1.00 89.62 72 CYS A C 1
ATOM 551 O O . CYS A 1 72 ? 9.914 -3.212 -21.801 1.00 89.62 72 CYS A O 1
ATOM 553 N N . THR A 1 73 ? 10.160 -3.053 -19.582 1.00 89.56 73 THR A N 1
ATOM 554 C CA . THR A 1 73 ? 9.345 -4.230 -19.239 1.00 89.56 73 THR A CA 1
ATOM 555 C C . THR A 1 73 ? 8.038 -3.879 -18.533 1.00 89.56 73 THR A C 1
ATOM 557 O O . THR A 1 73 ? 7.085 -4.654 -18.615 1.00 89.56 73 THR A O 1
ATOM 560 N N . TRP A 1 74 ? 7.962 -2.745 -17.829 1.00 90.94 74 TRP A N 1
ATOM 561 C CA . TRP A 1 74 ? 6.776 -2.358 -17.070 1.00 90.94 74 TRP A CA 1
ATOM 562 C C . TRP A 1 74 ? 6.554 -0.847 -17.054 1.00 90.94 74 TRP A C 1
ATOM 564 O O . TRP A 1 74 ? 7.470 -0.048 -17.232 1.00 90.94 74 TRP A O 1
ATOM 574 N N . HIS A 1 75 ? 5.299 -0.465 -16.837 1.00 91.75 75 HIS A N 1
ATOM 575 C CA . HIS A 1 75 ? 4.885 0.913 -16.622 1.00 91.75 75 HIS A CA 1
ATOM 576 C C . HIS A 1 75 ? 3.900 0.949 -15.457 1.00 91.75 75 HIS A C 1
ATOM 578 O O . HIS A 1 75 ? 2.992 0.116 -15.394 1.00 91.75 75 HIS A O 1
ATOM 584 N N . LEU A 1 76 ? 4.074 1.899 -14.538 1.00 90.00 76 LEU A N 1
ATOM 585 C CA . LEU A 1 76 ? 3.126 2.143 -13.458 1.00 90.00 76 LEU A CA 1
ATOM 586 C C . LEU A 1 76 ? 2.434 3.482 -13.686 1.00 90.00 76 LEU A C 1
ATOM 588 O O . LEU A 1 76 ? 3.070 4.532 -13.726 1.00 90.00 76 LEU A O 1
ATOM 592 N N . GLN A 1 77 ? 1.108 3.438 -13.751 1.00 89.62 77 GLN A N 1
ATOM 593 C CA . GLN A 1 77 ? 0.275 4.627 -13.814 1.00 89.62 77 GLN A CA 1
ATOM 594 C C . GLN A 1 77 ? -0.719 4.614 -12.655 1.00 89.62 77 GLN A C 1
ATOM 596 O O . GLN A 1 77 ? -1.518 3.688 -12.515 1.00 89.62 77 GLN A O 1
ATOM 601 N N . LEU A 1 78 ? -0.698 5.666 -11.835 1.00 89.25 78 LEU A N 1
ATOM 602 C CA . LEU A 1 78 ? -1.705 5.850 -10.797 1.00 89.25 78 LEU A CA 1
ATOM 603 C C . LEU A 1 78 ? -3.026 6.290 -11.441 1.00 89.25 78 LEU A C 1
ATOM 605 O O . LEU A 1 78 ? -3.101 7.358 -12.047 1.00 89.25 78 LEU A O 1
ATOM 609 N N . VAL A 1 79 ? -4.065 5.470 -11.296 1.00 87.31 79 VAL A N 1
ATOM 610 C CA . VAL A 1 79 ? -5.395 5.738 -11.871 1.00 87.31 79 VAL A CA 1
ATOM 611 C C . VAL A 1 79 ? -6.312 6.439 -10.867 1.00 87.31 79 VAL A C 1
ATOM 613 O O . VAL A 1 79 ? -7.049 7.359 -11.223 1.00 87.31 79 VAL A O 1
ATOM 616 N N . ALA A 1 80 ? -6.270 6.012 -9.607 1.00 90.75 80 ALA A N 1
ATOM 617 C CA . ALA A 1 80 ? -7.091 6.530 -8.521 1.00 90.75 80 ALA A CA 1
ATOM 618 C C . ALA A 1 80 ? -6.509 6.097 -7.166 1.00 90.75 80 ALA A C 1
ATOM 620 O O . ALA A 1 80 ? -5.722 5.154 -7.103 1.00 90.75 80 ALA A O 1
ATOM 621 N N . ALA A 1 81 ? -6.902 6.780 -6.088 1.00 92.50 81 ALA A N 1
ATOM 622 C CA . ALA A 1 81 ? -6.483 6.447 -4.729 1.00 92.50 81 ALA A CA 1
ATOM 623 C C . ALA A 1 81 ? -7.545 6.862 -3.701 1.00 92.50 81 ALA A C 1
ATOM 625 O O . ALA A 1 81 ? -8.168 7.920 -3.808 1.00 92.50 81 ALA A O 1
ATOM 626 N N . ILE A 1 82 ? -7.731 6.039 -2.677 1.00 95.31 82 ILE A N 1
ATOM 627 C CA . ILE A 1 82 ? -8.448 6.425 -1.459 1.00 95.31 82 ILE A CA 1
ATOM 628 C C . ILE A 1 82 ? -7.429 6.743 -0.372 1.00 95.31 82 ILE A C 1
ATOM 630 O O . ILE A 1 82 ? -6.330 6.191 -0.372 1.00 95.31 82 ILE A O 1
ATOM 634 N N . ASP A 1 83 ? -7.798 7.644 0.525 1.00 95.44 83 ASP A N 1
ATOM 635 C CA . ASP A 1 83 ? -6.974 7.968 1.680 1.00 95.44 83 ASP A CA 1
ATOM 636 C C . ASP A 1 83 ? -7.316 7.022 2.845 1.00 95.44 83 ASP A C 1
ATOM 638 O O . ASP A 1 83 ? -8.477 6.629 3.004 1.00 95.44 83 ASP A O 1
ATOM 642 N N . ILE A 1 84 ? -6.317 6.620 3.635 1.00 95.25 84 ILE A N 1
ATOM 643 C CA . ILE A 1 84 ? -6.543 5.732 4.784 1.00 95.25 84 ILE A CA 1
ATOM 644 C C . ILE A 1 84 ? -7.328 6.464 5.876 1.00 95.25 84 ILE A C 1
ATOM 646 O O . ILE A 1 84 ? -8.220 5.862 6.464 1.00 95.25 84 ILE A O 1
ATOM 650 N N . ASP A 1 85 ? -7.090 7.755 6.098 1.00 94.88 85 ASP A N 1
ATOM 651 C CA . ASP A 1 85 ? -7.843 8.544 7.072 1.00 94.88 85 ASP A CA 1
ATOM 652 C C . ASP A 1 85 ? -9.313 8.660 6.643 1.00 94.88 85 ASP A C 1
ATOM 654 O O . ASP A 1 85 ? -10.214 8.498 7.467 1.00 94.88 85 ASP A O 1
ATOM 658 N N . GLU A 1 86 ? -9.584 8.832 5.341 1.00 95.75 86 GLU A N 1
ATOM 659 C CA . GLU A 1 86 ? -10.949 8.792 4.783 1.00 95.75 86 GLU A CA 1
ATOM 660 C C . GLU A 1 86 ? -11.618 7.428 5.023 1.00 95.75 86 GLU A C 1
ATOM 662 O O . GLU A 1 86 ? -12.796 7.366 5.385 1.00 95.75 86 GLU A O 1
ATOM 667 N N . LEU A 1 87 ? -10.869 6.338 4.839 1.00 97.06 87 LEU A N 1
ATOM 668 C CA . LEU A 1 87 ? -11.342 4.970 5.051 1.00 97.06 87 LEU A CA 1
ATOM 669 C C . LEU A 1 87 ? -11.642 4.676 6.528 1.00 97.06 87 LEU A C 1
ATOM 671 O O . LEU A 1 87 ? -12.671 4.074 6.840 1.00 97.06 87 LEU A O 1
ATOM 675 N N . VAL A 1 88 ? -10.759 5.108 7.428 1.00 95.94 88 VAL A N 1
ATOM 676 C CA . VAL A 1 88 ? -10.874 4.916 8.881 1.00 95.94 88 VAL A CA 1
ATOM 677 C C . VAL A 1 88 ? -11.900 5.881 9.491 1.00 95.94 88 VAL A C 1
ATOM 679 O O . VAL A 1 88 ? -12.476 5.590 10.541 1.00 95.94 88 VAL A O 1
ATOM 682 N N . GLY A 1 89 ? -12.164 7.012 8.830 1.00 94.12 89 GLY A N 1
ATOM 683 C CA . GLY A 1 89 ? -13.039 8.080 9.312 1.00 94.12 89 GLY A CA 1
ATOM 684 C C . GLY A 1 89 ? -12.336 9.083 10.233 1.00 94.12 89 GLY A C 1
ATOM 685 O O . GLY A 1 89 ? -12.989 9.687 11.084 1.00 94.12 89 GLY A O 1
ATOM 686 N N . ILE A 1 90 ? -11.020 9.254 10.089 1.00 94.12 90 ILE A N 1
ATOM 687 C CA . ILE A 1 90 ? -10.222 10.230 10.838 1.00 94.12 90 ILE A CA 1
ATOM 688 C C . ILE A 1 90 ? -10.217 11.548 10.063 1.00 94.12 90 ILE A C 1
ATOM 690 O O . ILE A 1 90 ? -9.769 11.620 8.928 1.00 94.12 90 ILE A O 1
ATOM 694 N N . THR A 1 91 ? -10.732 12.615 10.670 1.00 90.62 91 THR A N 1
ATOM 695 C CA . THR A 1 91 ? -10.740 13.953 10.048 1.00 90.62 91 THR A CA 1
ATOM 696 C C . THR A 1 91 ? -9.483 14.759 10.356 1.00 90.62 91 THR A C 1
ATOM 698 O O . THR A 1 91 ? -9.086 15.604 9.560 1.00 90.62 91 THR A O 1
ATOM 701 N N . SER A 1 92 ? -8.873 14.516 11.516 1.00 93.56 92 SER A N 1
ATOM 702 C CA . SER A 1 92 ? -7.568 15.051 11.895 1.00 93.56 92 SER A CA 1
ATOM 703 C C . SER A 1 92 ? -6.865 14.048 12.794 1.00 93.56 92 SER A C 1
ATOM 705 O O . SER A 1 92 ? -7.355 13.682 13.869 1.00 93.56 92 SER A O 1
ATOM 707 N N . TYR A 1 93 ? -5.690 13.622 12.347 1.00 91.38 93 TYR A N 1
ATOM 708 C CA . TYR A 1 93 ? -4.820 12.754 13.122 1.00 91.38 93 TYR A CA 1
ATOM 709 C C . TYR A 1 93 ? -4.304 13.469 14.379 1.00 91.38 93 TYR A C 1
ATOM 711 O O . TYR A 1 93 ? -4.200 12.876 15.455 1.00 91.38 93 TYR A O 1
ATOM 719 N N . GLU A 1 94 ? -4.053 14.775 14.281 1.00 94.38 94 GLU A N 1
ATOM 720 C CA . GLU A 1 94 ? -3.629 15.614 15.397 1.00 94.38 94 GLU A CA 1
ATOM 721 C C . GLU A 1 94 ? -4.696 15.690 16.492 1.00 94.38 94 GLU A C 1
ATOM 723 O O . GLU A 1 94 ? -4.368 15.525 17.666 1.00 94.38 94 GLU A O 1
ATOM 728 N N . GLU A 1 95 ? -5.968 15.897 16.137 1.00 94.62 95 GLU A N 1
ATOM 729 C CA . GLU A 1 95 ? -7.078 15.938 17.101 1.00 94.62 95 GLU A CA 1
ATOM 730 C C . GLU A 1 95 ? -7.309 14.577 17.770 1.00 94.62 95 GLU A C 1
ATOM 732 O O . GLU A 1 95 ? -7.517 14.506 18.991 1.00 94.62 95 GLU A O 1
ATOM 737 N N . LEU A 1 96 ? -7.210 13.486 17.000 1.00 93.94 96 LEU A N 1
ATOM 738 C CA . LEU A 1 96 ? -7.265 12.129 17.543 1.00 93.94 96 LEU A CA 1
ATOM 739 C C . LEU A 1 96 ? -6.178 11.942 18.608 1.00 93.94 96 LEU A C 1
ATOM 741 O O . LEU A 1 96 ? -6.473 11.529 19.727 1.00 93.94 96 LEU A O 1
ATOM 745 N N . HIS A 1 97 ? -4.930 12.307 18.311 1.00 94.62 97 HIS A N 1
ATOM 746 C CA . HIS A 1 97 ? -3.830 12.159 19.268 1.00 94.62 97 HIS A CA 1
ATOM 747 C C . HIS A 1 97 ? -3.926 13.115 20.456 1.00 94.62 97 HIS A C 1
ATOM 749 O O . HIS A 1 97 ? -3.651 12.698 21.585 1.00 94.62 97 HIS A O 1
ATOM 755 N N . ALA A 1 98 ? -4.336 14.366 20.234 1.00 96.00 98 ALA A N 1
ATOM 756 C CA . ALA A 1 98 ? -4.480 15.381 21.277 1.00 96.00 98 ALA A CA 1
ATOM 757 C C . ALA A 1 98 ? -5.563 15.019 22.306 1.00 96.00 98 ALA A C 1
ATOM 759 O O . ALA A 1 98 ? -5.423 15.341 23.485 1.00 96.00 98 ALA A O 1
ATOM 760 N N . SER A 1 99 ? -6.609 14.304 21.886 1.00 94.50 99 SER A N 1
ATOM 761 C CA . SER A 1 99 ? -7.655 13.772 22.771 1.00 94.50 99 SER A CA 1
ATOM 762 C C . SER A 1 99 ? -7.274 12.456 23.471 1.00 94.50 99 SER A C 1
ATOM 764 O O . SER A 1 99 ? -8.065 11.914 24.242 1.00 94.50 99 SER A O 1
ATOM 766 N N . GLY A 1 100 ? -6.055 11.951 23.246 1.00 94.31 100 GLY A N 1
ATOM 767 C CA . GLY A 1 100 ? -5.569 10.684 23.801 1.00 94.31 100 GLY A CA 1
ATOM 768 C C . GLY A 1 100 ? -5.943 9.451 22.974 1.00 94.31 100 GLY A C 1
ATOM 769 O O . GLY A 1 100 ? -5.664 8.330 23.398 1.00 94.31 100 GLY A O 1
ATOM 770 N N . GLY A 1 101 ? -6.545 9.638 21.801 1.00 95.44 101 GLY A N 1
ATOM 771 C CA . GLY A 1 101 ? -6.850 8.573 20.859 1.00 95.44 101 GLY A CA 1
ATOM 772 C C . GLY A 1 101 ? -5.608 7.990 20.183 1.00 95.44 101 GLY A C 1
ATOM 773 O O . GLY A 1 101 ? -4.546 8.613 20.097 1.00 95.44 101 GLY A O 1
ATOM 774 N N . ARG A 1 102 ? -5.738 6.753 19.717 1.00 95.19 102 ARG A N 1
ATOM 775 C CA . ARG A 1 102 ? -4.741 5.971 18.984 1.00 95.19 102 ARG A CA 1
ATOM 776 C C . ARG A 1 102 ? -5.487 5.107 17.987 1.00 95.19 102 ARG A C 1
ATOM 778 O O . ARG A 1 102 ? -6.455 4.458 18.360 1.00 95.19 102 ARG A O 1
ATOM 785 N N . GLU A 1 103 ? -5.023 5.047 16.751 1.00 93.75 103 GLU A N 1
ATOM 786 C CA . GLU A 1 103 ? -5.640 4.175 15.748 1.00 93.75 103 GLU A CA 1
ATOM 787 C C . GLU A 1 103 ? -5.651 2.705 16.165 1.00 93.75 103 GLU A C 1
ATOM 789 O O . GLU A 1 103 ? -6.604 1.984 15.884 1.00 93.75 103 GLU A O 1
ATOM 794 N N . TYR A 1 104 ? -4.602 2.282 16.871 1.00 95.25 104 TYR A N 1
ATOM 795 C CA . TYR A 1 104 ? -4.437 0.924 17.353 1.00 95.25 104 TYR A CA 1
ATOM 796 C C . TYR A 1 104 ? -3.523 0.890 18.582 1.00 95.25 104 TYR A C 1
ATOM 798 O O . TYR A 1 104 ? -2.507 1.587 18.642 1.00 95.25 104 TYR A O 1
ATOM 806 N N . VAL A 1 105 ? -3.885 0.064 19.560 1.00 95.81 105 VAL A N 1
ATOM 807 C CA . VAL A 1 105 ? -3.132 -0.211 20.784 1.00 95.81 105 VAL A CA 1
ATOM 808 C C . VAL A 1 105 ? -2.862 -1.719 20.837 1.00 95.81 105 VAL A C 1
ATOM 810 O O . VAL A 1 105 ? -3.804 -2.496 21.024 1.00 95.81 105 VAL A O 1
ATOM 813 N N . PRO A 1 106 ? -1.600 -2.162 20.670 1.00 93.88 106 PRO A N 1
ATOM 814 C CA . PRO A 1 106 ? -1.258 -3.583 20.600 1.00 93.88 106 PRO A CA 1
ATOM 815 C C . PRO A 1 106 ? -1.691 -4.400 21.820 1.00 93.88 106 PRO A C 1
ATOM 817 O O . PRO A 1 106 ? -2.046 -5.566 21.685 1.00 93.88 106 PRO A O 1
ATOM 820 N N . GLU A 1 107 ? -1.680 -3.803 23.012 1.00 95.12 107 GLU A N 1
ATOM 821 C CA . GLU A 1 107 ? -2.005 -4.479 24.271 1.00 95.12 107 GLU A CA 1
ATOM 822 C C . GLU A 1 107 ? -3.485 -4.858 24.377 1.00 95.12 107 GLU A C 1
ATOM 824 O O . GLU A 1 107 ? -3.833 -5.806 25.080 1.00 95.12 107 GLU A O 1
ATOM 829 N N . THR A 1 108 ? -4.360 -4.109 23.705 1.00 95.81 108 THR A N 1
ATOM 830 C CA . THR A 1 108 ? -5.811 -4.323 23.729 1.00 95.81 108 THR A CA 1
ATOM 831 C C . THR A 1 108 ? -6.358 -4.849 22.407 1.00 95.81 108 THR A C 1
ATOM 833 O O . THR A 1 108 ? -7.539 -5.195 22.370 1.00 95.81 108 THR A O 1
ATOM 836 N N . ASP A 1 109 ? -5.526 -4.918 21.359 1.00 95.69 109 ASP A N 1
ATOM 837 C CA . ASP A 1 109 ? -5.900 -5.269 19.981 1.00 95.69 109 ASP A CA 1
ATOM 838 C C . ASP A 1 109 ? -7.075 -4.413 19.469 1.00 95.69 109 ASP A C 1
ATOM 840 O O . ASP A 1 109 ? -8.024 -4.897 18.844 1.00 95.69 109 ASP A O 1
ATOM 844 N N . ARG A 1 110 ? -7.062 -3.125 19.837 1.00 96.81 110 ARG A N 1
ATOM 845 C CA . ARG A 1 110 ? -8.144 -2.166 19.573 1.00 96.81 110 ARG A CA 1
ATOM 846 C C . ARG A 1 110 ? -7.632 -0.756 19.366 1.00 96.81 110 ARG A C 1
ATOM 848 O O . ARG A 1 110 ? -6.603 -0.379 19.921 1.00 96.81 110 ARG A O 1
ATOM 855 N N . GLY A 1 111 ? -8.389 0.044 18.631 1.00 95.06 111 GLY A N 1
ATOM 856 C CA . GLY A 1 111 ? -8.209 1.485 18.595 1.00 95.06 111 GLY A CA 1
ATOM 857 C C . GLY A 1 111 ? -8.812 2.186 19.818 1.00 95.06 111 GLY A C 1
ATOM 858 O O . GLY A 1 111 ? -9.663 1.668 20.544 1.00 95.06 111 GLY A O 1
ATOM 859 N N . LEU A 1 112 ? -8.338 3.404 20.058 1.00 94.19 112 LEU A N 1
ATOM 860 C CA . LEU A 1 112 ? -8.863 4.367 21.016 1.00 94.19 112 LEU A CA 1
ATOM 861 C C . LEU A 1 112 ? -9.326 5.595 20.228 1.00 94.19 112 LEU A C 1
ATOM 863 O O . LEU A 1 112 ? -8.508 6.334 19.692 1.00 94.19 112 LEU A O 1
ATOM 867 N N . GLY A 1 113 ? -10.637 5.812 20.133 1.00 90.62 113 GLY A N 1
ATOM 868 C CA . GLY A 1 113 ? -11.219 6.881 19.304 1.00 90.62 113 GLY A CA 1
ATOM 869 C C . GLY A 1 113 ? -11.568 6.457 17.870 1.00 90.62 113 GLY A C 1
ATOM 870 O O . GLY A 1 113 ? -12.301 7.167 17.194 1.00 90.62 113 GLY A O 1
ATOM 871 N N . THR A 1 114 ? -11.141 5.268 17.442 1.00 92.75 114 THR A N 1
ATOM 872 C CA . THR A 1 114 ? -11.636 4.550 16.256 1.00 92.75 114 THR A CA 1
ATOM 873 C C . THR A 1 114 ? -11.656 3.051 16.557 1.00 92.75 114 THR A C 1
ATOM 875 O O . THR A 1 114 ? -10.922 2.602 17.433 1.00 92.75 114 THR A O 1
ATOM 878 N N . SER A 1 115 ? -12.503 2.283 15.870 1.00 95.69 115 SER A N 1
ATOM 879 C CA . SER A 1 115 ? -12.574 0.816 15.982 1.00 95.69 115 SER A CA 1
ATOM 880 C C . SER A 1 115 ? -12.188 0.095 14.689 1.00 95.69 115 SER A C 1
ATOM 882 O O . SER A 1 115 ? -12.265 -1.132 14.614 1.00 95.69 115 SER A O 1
ATOM 884 N N . PHE A 1 116 ? -11.782 0.838 13.653 1.00 96.62 116 PHE A N 1
ATOM 885 C CA . PHE A 1 116 ? -11.495 0.269 12.334 1.00 96.62 116 PHE A CA 1
ATOM 886 C C . PHE A 1 116 ? -10.406 -0.813 12.402 1.00 96.62 116 PHE A C 1
ATOM 888 O O . PHE A 1 116 ? -10.530 -1.875 11.790 1.00 96.62 116 PHE A O 1
ATOM 895 N N . TRP A 1 117 ? -9.370 -0.595 13.214 1.00 95.81 117 TRP A N 1
ATOM 896 C CA . TRP A 1 117 ? -8.252 -1.523 13.397 1.00 95.81 117 TRP A CA 1
ATOM 897 C C . TRP A 1 117 ? -8.446 -2.526 14.548 1.00 95.81 117 TRP A C 1
ATOM 899 O O . TRP A 1 117 ? -7.509 -3.229 14.900 1.00 95.81 117 TRP A O 1
ATOM 909 N N . ASP A 1 118 ? -9.641 -2.661 15.130 1.00 97.06 118 ASP A N 1
ATOM 910 C CA . ASP A 1 118 ? -9.875 -3.642 16.200 1.00 97.06 118 AS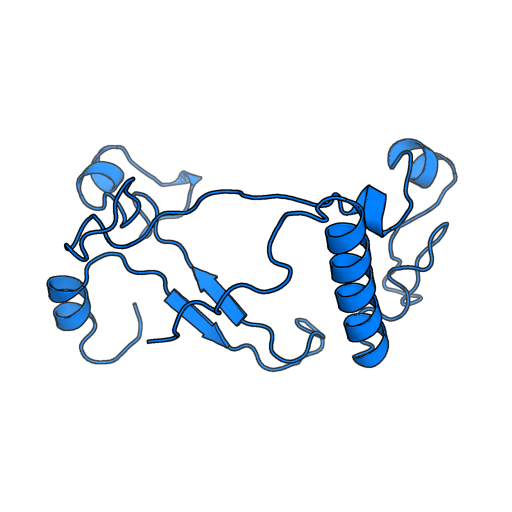P A CA 1
ATOM 911 C C . ASP A 1 118 ? -9.720 -5.080 15.692 1.00 97.06 118 ASP A C 1
ATOM 913 O O . ASP A 1 118 ? -10.477 -5.506 14.818 1.00 97.06 118 ASP A O 1
ATOM 917 N N . GLY A 1 119 ? -8.839 -5.892 16.270 1.00 95.62 119 GLY A N 1
ATOM 918 C CA . GLY A 1 119 ? -8.590 -7.247 15.779 1.00 95.62 119 GLY A CA 1
ATOM 919 C C . GLY A 1 119 ? -7.834 -7.244 14.458 1.00 95.62 119 GLY A C 1
ATOM 920 O O . GLY A 1 119 ? -8.374 -7.699 13.447 1.00 95.62 119 GLY A O 1
ATOM 921 N N . ILE A 1 120 ? -6.605 -6.723 14.428 1.00 93.38 120 ILE A N 1
ATOM 922 C CA . ILE A 1 120 ? -5.799 -6.681 13.187 1.00 93.38 120 ILE A CA 1
ATOM 923 C C . ILE A 1 120 ? -5.371 -8.075 12.715 1.00 93.38 120 ILE A C 1
ATOM 925 O O . ILE A 1 120 ? -5.025 -8.267 11.551 1.00 93.38 120 ILE A O 1
ATOM 929 N N . HIS A 1 121 ? -5.396 -9.058 13.615 1.00 91.94 121 HIS A N 1
ATOM 930 C CA . HIS A 1 121 ? -5.081 -10.454 13.316 1.00 91.94 121 HIS A CA 1
ATOM 931 C C . HIS A 1 121 ? -6.326 -11.296 12.995 1.00 91.94 121 HIS A C 1
ATOM 933 O O . HIS A 1 121 ? -6.191 -12.475 12.670 1.00 91.94 121 HIS A O 1
ATOM 939 N N . ASP A 1 122 ? -7.523 -10.711 13.087 1.00 93.44 122 ASP A N 1
ATOM 940 C CA . ASP A 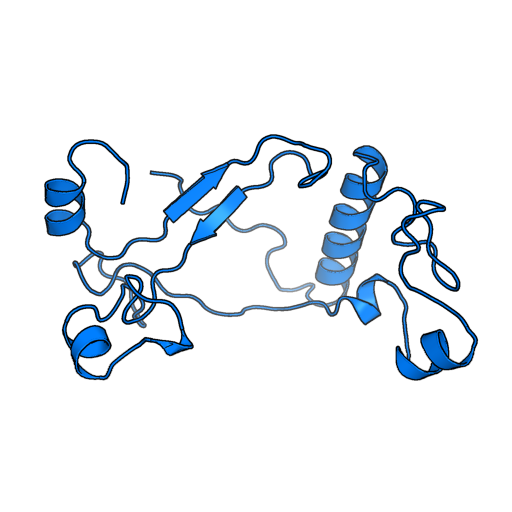1 122 ? -8.780 -11.372 12.750 1.00 93.44 122 ASP A CA 1
ATOM 941 C C . ASP A 1 122 ? -8.997 -11.333 11.231 1.00 93.44 122 ASP A C 1
ATOM 943 O O . ASP A 1 122 ? -9.137 -10.267 10.626 1.00 93.44 122 ASP A O 1
ATOM 947 N N . VAL A 1 123 ? -9.000 -12.516 10.618 1.00 90.75 123 VAL A N 1
ATOM 948 C CA . VAL A 1 123 ? -9.108 -12.688 9.164 1.00 90.75 123 VAL A CA 1
ATOM 949 C C . VAL A 1 123 ? -10.431 -12.149 8.622 1.00 90.75 123 VAL A C 1
ATOM 951 O O . VAL A 1 123 ? -10.438 -11.518 7.567 1.00 90.75 123 VAL A O 1
ATOM 954 N N . GLU A 1 124 ? -11.541 -12.348 9.334 1.00 93.06 124 GLU A N 1
ATOM 955 C CA . GLU A 1 124 ? -12.853 -11.893 8.868 1.00 93.06 124 GLU A CA 1
ATOM 956 C C . GLU A 1 124 ? -12.954 -10.372 8.960 1.00 93.06 124 GLU A C 1
ATOM 958 O O . GLU A 1 124 ? -13.377 -9.719 8.008 1.00 93.06 124 GLU A O 1
ATOM 963 N N . LYS A 1 125 ? -12.426 -9.771 10.030 1.00 95.50 125 LYS A N 1
ATOM 964 C CA . LYS A 1 125 ? -12.339 -8.306 10.105 1.00 95.50 125 LYS A CA 1
ATOM 965 C C . LYS A 1 125 ? -11.409 -7.716 9.048 1.00 95.50 125 LYS A C 1
ATOM 967 O O . LYS A 1 125 ? -11.663 -6.624 8.551 1.00 95.50 125 LYS A O 1
ATOM 972 N N . ASN A 1 126 ? -10.333 -8.410 8.681 1.00 94.06 126 ASN A N 1
ATOM 973 C CA . ASN A 1 126 ? -9.461 -7.982 7.586 1.00 94.06 126 ASN A CA 1
ATOM 974 C C . ASN A 1 126 ? -10.167 -8.041 6.227 1.00 94.06 126 ASN A C 1
ATOM 976 O O . ASN A 1 126 ? -9.998 -7.120 5.429 1.00 94.06 126 ASN A O 1
ATOM 980 N N . LYS A 1 127 ? -11.013 -9.051 5.986 1.00 93.62 127 LYS A N 1
ATOM 981 C CA . LYS A 1 127 ? -11.898 -9.082 4.809 1.00 93.62 127 LYS A CA 1
ATOM 982 C C . LYS A 1 127 ? -12.858 -7.896 4.807 1.00 93.62 127 LYS A C 1
ATOM 984 O O . LYS A 1 127 ? -12.969 -7.216 3.790 1.00 93.62 127 LYS A O 1
ATOM 989 N N . ASP A 1 128 ? -13.471 -7.583 5.948 1.00 96.12 128 ASP A N 1
ATOM 990 C CA . ASP A 1 128 ? -14.359 -6.421 6.077 1.00 96.12 128 ASP A CA 1
ATOM 991 C C . ASP A 1 128 ? -13.633 -5.094 5.786 1.00 96.12 128 ASP A C 1
ATOM 993 O O . ASP A 1 128 ? -14.212 -4.193 5.175 1.00 96.12 128 ASP A O 1
ATOM 997 N N . ARG A 1 129 ? -12.353 -4.966 6.164 1.00 96.25 129 ARG A N 1
ATOM 998 C CA . ARG A 1 129 ? -11.517 -3.788 5.852 1.00 96.25 129 ARG A CA 1
ATOM 999 C C . ARG A 1 129 ? -11.249 -3.647 4.358 1.00 96.25 129 ARG A C 1
ATOM 1001 O O . ARG A 1 129 ? -11.381 -2.545 3.828 1.00 96.25 129 ARG A O 1
ATOM 1008 N N . VAL A 1 130 ? -10.906 -4.745 3.681 1.00 94.38 130 VAL A N 1
ATOM 1009 C CA . VAL A 1 130 ? -10.733 -4.756 2.218 1.00 94.38 130 VAL A CA 1
ATOM 1010 C C . VAL A 1 130 ? -12.047 -4.369 1.539 1.00 94.38 130 VAL A C 1
ATOM 1012 O O . VAL A 1 130 ? -12.065 -3.455 0.719 1.00 94.38 130 VAL A O 1
ATOM 1015 N N . TYR A 1 131 ? -13.167 -4.952 1.971 1.00 95.50 131 TYR A N 1
ATOM 1016 C CA . TYR A 1 131 ? -14.487 -4.605 1.447 1.00 95.50 131 TYR A CA 1
ATOM 1017 C C . TYR A 1 131 ? -14.852 -3.128 1.681 1.00 95.50 131 TYR A C 1
ATOM 1019 O O . TYR A 1 131 ? -15.431 -2.473 0.812 1.00 95.50 131 TYR A O 1
ATOM 1027 N N . ALA A 1 132 ? -14.504 -2.561 2.839 1.00 96.94 132 ALA A N 1
ATOM 1028 C CA . ALA A 1 132 ? -14.704 -1.141 3.115 1.00 96.94 132 ALA A CA 1
ATOM 1029 C C . ALA A 1 132 ? -13.881 -0.251 2.165 1.00 96.94 132 ALA A C 1
ATOM 1031 O O . ALA A 1 132 ? -14.411 0.743 1.658 1.00 96.94 132 ALA A O 1
ATOM 1032 N N . ALA A 1 133 ? -12.631 -0.631 1.882 1.00 95.75 133 ALA A N 1
ATOM 1033 C CA . ALA A 1 133 ? -11.765 0.055 0.926 1.00 95.75 133 ALA A CA 1
ATOM 1034 C C . ALA A 1 133 ? -12.345 0.009 -0.496 1.00 95.75 133 ALA A C 1
ATOM 1036 O O . ALA A 1 133 ? -12.505 1.053 -1.130 1.00 95.75 133 ALA A O 1
ATOM 1037 N N . GLU A 1 134 ? -12.756 -1.169 -0.967 1.00 94.44 134 GLU A N 1
ATOM 1038 C CA . GLU A 1 134 ? -13.410 -1.347 -2.269 1.00 94.44 134 GLU A CA 1
ATOM 1039 C C . GLU A 1 134 ? -14.694 -0.519 -2.372 1.00 94.44 134 GLU A C 1
ATOM 1041 O O . GLU A 1 134 ? -14.915 0.199 -3.347 1.00 94.44 134 GLU A O 1
ATOM 1046 N N . LYS A 1 135 ? -15.537 -0.542 -1.336 1.00 95.75 135 LYS A N 1
ATOM 1047 C CA . LYS A 1 135 ? -16.782 0.234 -1.301 1.00 95.75 135 LYS A CA 1
ATOM 1048 C C . LYS A 1 135 ? -16.526 1.740 -1.350 1.00 95.75 135 LYS A C 1
ATOM 1050 O O . LYS A 1 135 ? -17.265 2.462 -2.028 1.00 95.75 135 LYS A O 1
ATOM 1055 N N . LEU A 1 136 ? -15.513 2.229 -0.634 1.00 96.56 136 LEU A N 1
ATOM 1056 C CA . LEU A 1 136 ? -15.128 3.639 -0.668 1.00 96.56 136 LEU A CA 1
ATOM 1057 C C . LEU A 1 136 ? -14.595 4.028 -2.050 1.00 96.56 136 LEU A C 1
ATOM 1059 O O . LEU A 1 136 ? -15.014 5.047 -2.604 1.00 96.56 136 LEU A O 1
ATOM 1063 N N . PHE A 1 137 ? -13.742 3.186 -2.633 1.00 95.75 137 PHE A N 1
ATOM 1064 C CA . PHE A 1 137 ? -13.216 3.380 -3.979 1.00 95.75 137 PHE A CA 1
ATOM 1065 C C . PHE A 1 137 ? -14.345 3.444 -5.015 1.00 95.75 137 PHE A C 1
ATOM 1067 O O . PHE A 1 137 ? -14.425 4.420 -5.758 1.00 95.75 137 PHE A O 1
ATOM 1074 N N . ALA A 1 138 ? -15.279 2.486 -4.997 1.00 94.38 138 ALA A N 1
ATOM 1075 C CA . ALA A 1 138 ? -16.438 2.444 -5.894 1.00 94.38 138 ALA A CA 1
ATOM 1076 C C . ALA A 1 138 ? -17.290 3.714 -5.808 1.00 94.38 138 ALA A C 1
ATOM 1078 O O . ALA A 1 138 ? -17.747 4.256 -6.816 1.00 94.38 138 ALA A O 1
ATOM 1079 N N . LYS A 1 139 ? -17.494 4.214 -4.585 1.00 94.75 139 LYS A N 1
ATOM 1080 C CA . LYS A 1 139 ? -18.249 5.443 -4.334 1.00 94.75 139 LYS A CA 1
ATOM 1081 C C . LYS A 1 139 ? -17.533 6.673 -4.898 1.00 94.75 139 LYS A C 1
ATOM 1083 O O . LYS A 1 139 ? -18.189 7.551 -5.457 1.00 94.75 139 LYS A O 1
ATOM 1088 N N . LYS A 1 140 ? -16.211 6.756 -4.736 1.00 95.69 140 LYS A N 1
ATOM 1089 C CA . LYS A 1 140 ? -15.396 7.911 -5.143 1.00 95.69 140 LYS A CA 1
ATOM 1090 C C . LYS A 1 140 ? -15.112 7.921 -6.648 1.00 95.69 140 LYS A C 1
ATOM 1092 O O . LYS A 1 140 ? -15.130 8.982 -7.268 1.00 95.69 140 LYS A O 1
ATOM 1097 N N . TYR A 1 141 ? -14.930 6.747 -7.247 1.00 95.06 141 TYR A N 1
ATOM 1098 C CA . TYR A 1 141 ? -14.461 6.557 -8.619 1.00 95.06 141 TYR A CA 1
ATOM 1099 C C . TYR A 1 141 ? -15.399 5.667 -9.444 1.00 95.06 141 TYR A C 1
ATOM 1101 O O . TYR A 1 141 ? -14.970 4.713 -10.078 1.00 95.06 141 TYR A O 1
ATOM 1109 N N . HIS A 1 142 ? -16.684 6.022 -9.501 1.00 90.12 142 HIS A N 1
ATOM 1110 C CA . HIS A 1 142 ? -17.741 5.254 -10.184 1.00 90.12 142 HIS A CA 1
ATOM 1111 C C . HIS A 1 142 ? -17.532 4.981 -11.692 1.00 90.12 142 HIS A C 1
ATOM 1113 O O . HIS A 1 142 ? -18.276 4.193 -12.270 1.00 90.12 142 HIS A O 1
ATOM 1119 N N . LEU A 1 143 ? -16.571 5.648 -12.342 1.00 91.06 143 LEU A N 1
ATOM 1120 C CA . LEU A 1 143 ? -16.211 5.424 -13.751 1.00 91.06 143 LEU A CA 1
ATOM 1121 C C . LEU A 1 143 ? -14.961 4.552 -13.929 1.00 91.06 143 LEU A C 1
ATOM 1123 O O . LEU A 1 143 ? -14.655 4.171 -15.056 1.00 91.06 143 LEU A O 1
ATOM 1127 N N . GLN A 1 144 ? -14.220 4.279 -12.854 1.00 88.88 144 GLN A N 1
ATOM 1128 C CA . GLN A 1 144 ? -13.027 3.442 -12.906 1.00 88.88 144 GLN A CA 1
ATOM 1129 C C . GLN A 1 144 ? -13.408 1.966 -12.758 1.00 88.88 144 GLN A C 1
ATOM 1131 O O . GLN A 1 144 ? -14.386 1.650 -12.073 1.00 88.88 144 GLN A O 1
ATOM 1136 N N . PRO A 1 145 ? -12.659 1.046 -13.388 1.00 87.31 145 PRO A N 1
ATOM 1137 C CA . PRO A 1 145 ? -12.849 -0.375 -13.148 1.00 87.31 145 PRO A CA 1
ATOM 1138 C C . PRO A 1 145 ? -12.565 -0.694 -11.675 1.00 87.31 145 PRO A C 1
ATOM 1140 O O . PRO A 1 145 ? -11.572 -0.234 -11.114 1.00 87.31 145 PRO A O 1
ATOM 1143 N N . MET A 1 146 ? -13.449 -1.482 -11.062 1.00 83.19 146 MET A N 1
ATOM 1144 C CA . MET A 1 146 ? -13.281 -1.957 -9.683 1.00 83.19 146 MET A CA 1
ATOM 1145 C C . MET A 1 146 ? -12.211 -3.037 -9.567 1.00 83.19 146 MET A C 1
ATOM 1147 O O . MET A 1 146 ? -11.521 -3.116 -8.558 1.00 83.19 146 MET A O 1
ATOM 1151 N N . GLU A 1 147 ? -12.073 -3.847 -10.612 1.00 83.00 147 GLU A N 1
ATOM 1152 C CA . GLU A 1 147 ? -11.107 -4.930 -10.682 1.00 83.00 147 GLU A CA 1
ATOM 1153 C C . GLU A 1 147 ? -10.268 -4.765 -11.943 1.00 83.00 147 GLU A C 1
ATOM 1155 O O . GLU A 1 147 ? -10.785 -4.525 -13.040 1.00 83.00 147 GLU A O 1
ATOM 1160 N N . LEU A 1 148 ? -8.960 -4.898 -11.768 1.00 83.44 148 LEU A N 1
ATOM 1161 C CA . LEU A 1 148 ? -8.001 -5.040 -12.849 1.00 83.44 148 LEU A CA 1
ATOM 1162 C C . LEU A 1 148 ? -7.394 -6.443 -12.765 1.00 83.44 148 LEU A C 1
ATOM 1164 O O . LEU A 1 148 ? -7.320 -7.005 -11.672 1.00 83.44 148 LEU A O 1
ATOM 1168 N N . PRO A 1 149 ? -6.947 -7.016 -13.893 1.00 83.62 149 PRO A N 1
ATOM 1169 C CA . PRO A 1 149 ? -6.239 -8.285 -13.867 1.00 83.62 149 PRO A CA 1
ATOM 1170 C C . PRO A 1 149 ? -5.014 -8.189 -12.957 1.00 83.62 149 PRO A C 1
ATOM 1172 O O . PRO A 1 149 ? -4.230 -7.242 -13.067 1.00 83.62 149 PRO A O 1
ATOM 1175 N N . GLU A 1 150 ? -4.830 -9.181 -12.089 1.00 80.06 150 GLU A N 1
ATOM 1176 C CA . GLU A 1 150 ? -3.612 -9.280 -11.292 1.00 80.06 150 GLU A CA 1
ATOM 1177 C C . GLU A 1 150 ? -2.396 -9.478 -12.214 1.00 80.06 150 GLU A C 1
ATOM 1179 O O . GLU A 1 150 ? -2.457 -10.280 -13.157 1.00 80.06 150 GLU A O 1
ATOM 1184 N N . PRO A 1 151 ? -1.271 -8.782 -11.967 1.00 78.81 151 PRO A N 1
ATOM 1185 C CA . PRO A 1 151 ? -0.037 -9.045 -12.690 1.00 78.81 151 PRO A CA 1
ATOM 1186 C C . PRO A 1 151 ? 0.390 -10.504 -12.508 1.00 78.81 151 PRO A C 1
ATOM 1188 O O . PRO A 1 151 ? 0.414 -11.021 -11.388 1.00 78.81 151 PRO A O 1
ATOM 1191 N N . ALA A 1 152 ? 0.749 -11.159 -13.614 1.00 70.38 152 ALA A N 1
ATOM 1192 C CA . ALA A 1 152 ? 1.155 -12.555 -13.598 1.00 70.38 152 ALA A CA 1
ATOM 1193 C C . ALA A 1 152 ? 2.413 -12.768 -12.743 1.00 70.38 152 ALA A C 1
ATOM 1195 O O . ALA A 1 152 ? 3.409 -12.055 -12.867 1.00 70.38 152 ALA A O 1
ATOM 1196 N N . CYS A 1 153 ? 2.367 -13.808 -11.918 1.00 67.06 153 CYS A N 1
ATOM 1197 C CA . CYS A 1 153 ? 3.504 -14.309 -11.165 1.00 67.06 153 CYS A CA 1
ATOM 1198 C C . CYS A 1 153 ? 4.325 -15.295 -12.010 1.00 67.06 153 CYS A C 1
ATOM 1200 O O . CYS A 1 153 ? 3.780 -16.316 -12.433 1.00 67.06 153 CYS A O 1
ATOM 1202 N N . GLY A 1 154 ? 5.610 -15.006 -12.261 1.00 53.84 154 GLY A N 1
ATOM 1203 C CA . GLY A 1 154 ? 6.507 -15.805 -13.123 1.00 53.84 154 GLY A CA 1
ATOM 1204 C C . GLY A 1 154 ? 7.837 -16.214 -12.492 1.00 53.84 154 GLY A C 1
ATOM 1205 O O . GLY A 1 154 ? 8.254 -15.562 -11.510 1.00 53.84 154 GLY A O 1
#

Foldseek 3Di:
DPDPPCVVCCQQQAAAKAKDFDDCDLVRLEPRDMDIDQWAFQNVDDPVPDDPVRCVVRRHQEDDDAPRDNNPHDYDDDPDDDDVCVLQVNPDPVVCVVVVWDCADPVQCATRVTGLRRPVNDHVSVVVSVVSRLVVCCVVCVPDDSDDDDPDHD

Radius of gyration: 20.02 Å; chains: 1; bounding box: 45×37×50 Å

Secondary structure (DSSP, 8-state):
--STTHHHHHHHH-SPPEEEE---BTTB-STT-EEEE---S-TTS-GGG--HHHHHH---SB-SS--SBTTB-B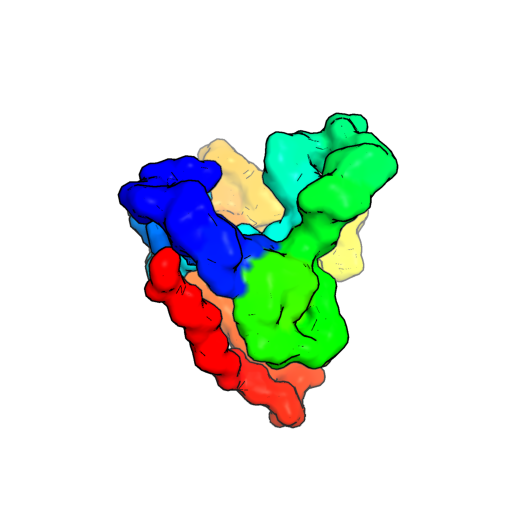---------HHHHHT-S-HHHHHHTT-EEEETTTTEEES--TTSSTT-HHHHHHHHHHHHHHHHHH-TTS-S--PPPPP-

Organism: NCBI:txid221442